Protein AF-A0AA40VF02-F1 (afdb_monomer)

Foldseek 3Di:
DVVLVVCLVVVHAAEDPPCVVCVCCVVPVVHHYPPPD

Radius of gyration: 8.61 Å; Cα contacts (8 Å, |Δi|>4): 33; chains: 1; bounding box: 18×20×17 Å

Secondary structure (DSSP, 8-state):
-HHHHHHHHTT--B--S-HHHHHHHHHHH---BTT--

InterPro domains:
  IPR029060 PIN-like domain superfamily [SSF88723] (1-25)

Structure (mmCIF, N/CA/C/O backbone):
data_AF-A0AA40VF02-F1
#
_entry.id   AF-A0AA40VF02-F1
#
loop_
_atom_si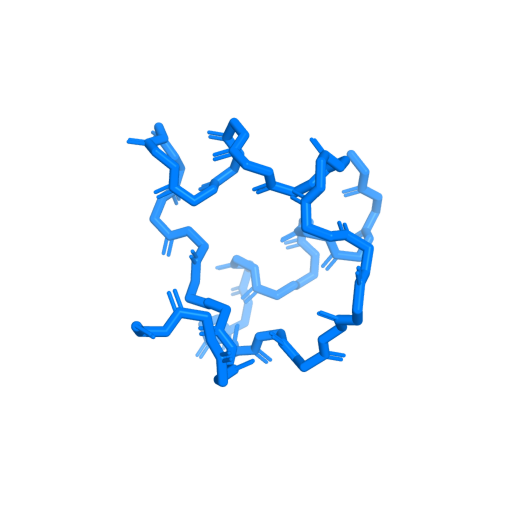te.group_PDB
_atom_site.id
_atom_site.type_symbol
_atom_site.label_atom_id
_atom_site.label_alt_id
_atom_site.label_comp_id
_atom_site.label_asym_id
_atom_site.label_entity_id
_atom_site.label_seq_id
_atom_site.pdbx_PDB_ins_code
_atom_site.Cartn_x
_atom_site.Cartn_y
_atom_site.Cartn_z
_atom_site.occupancy
_atom_site.B_iso_or_equiv
_atom_site.auth_seq_id
_atom_site.auth_comp_id
_atom_site.auth_asym_id
_atom_site.auth_atom_id
_atom_site.pdbx_PDB_model_num
ATOM 1 N N . MET A 1 1 ? 8.958 -1.362 2.483 1.00 83.06 1 MET A N 1
ATOM 2 C CA . MET A 1 1 ? 8.658 -1.205 3.924 1.00 83.06 1 MET A CA 1
ATOM 3 C C . MET A 1 1 ? 7.979 -2.471 4.444 1.00 83.06 1 MET A C 1
ATOM 5 O O . MET A 1 1 ? 7.054 -2.934 3.790 1.00 83.06 1 MET A O 1
ATOM 9 N N . TRP A 1 2 ? 8.409 -3.048 5.574 1.00 96.56 2 TRP A N 1
ATOM 10 C CA . TRP A 1 2 ? 7.898 -4.355 6.037 1.00 96.56 2 TRP A CA 1
ATOM 11 C C . TRP A 1 2 ? 6.413 -4.311 6.430 1.00 96.56 2 TRP A C 1
ATOM 13 O O . TRP A 1 2 ? 5.674 -5.240 6.131 1.00 96.56 2 TRP A O 1
ATOM 23 N N . ILE A 1 3 ? 5.949 -3.195 6.999 1.00 97.44 3 ILE A N 1
ATOM 24 C CA . ILE A 1 3 ? 4.532 -3.009 7.350 1.00 97.44 3 ILE A CA 1
ATOM 25 C C . ILE A 1 3 ? 3.632 -3.028 6.103 1.00 97.44 3 ILE A C 1
ATOM 27 O O . ILE A 1 3 ? 2.608 -3.703 6.112 1.00 97.44 3 ILE A O 1
ATOM 31 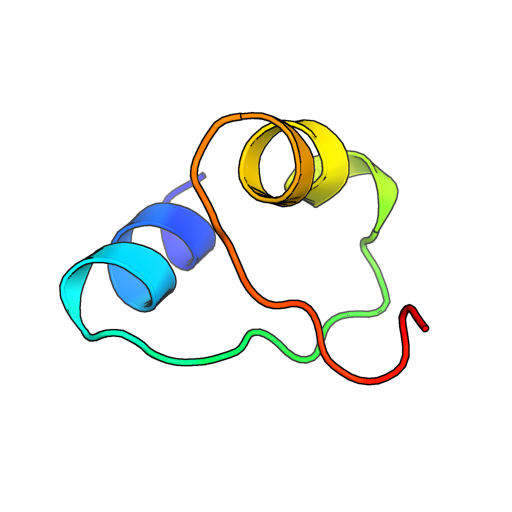N N . ALA A 1 4 ? 4.036 -2.358 5.013 1.00 97.44 4 ALA A N 1
ATOM 32 C CA . ALA A 1 4 ? 3.292 -2.387 3.749 1.00 97.44 4 ALA A CA 1
ATOM 33 C C . ALA A 1 4 ? 3.225 -3.807 3.173 1.00 97.44 4 ALA A C 1
ATOM 35 O O . ALA A 1 4 ? 2.165 -4.234 2.733 1.00 97.44 4 ALA A O 1
ATOM 36 N N . ALA A 1 5 ? 4.332 -4.556 3.226 1.00 98.00 5 ALA A N 1
ATOM 37 C CA . ALA A 1 5 ? 4.365 -5.942 2.766 1.00 98.00 5 ALA A CA 1
ATOM 38 C C . ALA A 1 5 ? 3.383 -6.826 3.549 1.00 98.00 5 ALA A C 1
ATOM 40 O O . ALA A 1 5 ? 2.628 -7.577 2.936 1.00 98.00 5 ALA A O 1
ATOM 41 N N . CYS A 1 6 ? 3.333 -6.698 4.879 1.00 98.38 6 CYS A N 1
ATOM 42 C CA . CYS A 1 6 ? 2.356 -7.413 5.697 1.00 98.38 6 CYS A CA 1
ATOM 43 C C . CYS A 1 6 ? 0.918 -7.023 5.324 1.00 98.38 6 CYS A C 1
ATOM 45 O O . CYS A 1 6 ? 0.104 -7.899 5.052 1.00 98.38 6 CYS A O 1
ATOM 47 N N . ALA A 1 7 ? 0.610 -5.725 5.258 1.00 98.00 7 ALA A N 1
ATOM 48 C CA . ALA A 1 7 ? -0.731 -5.242 4.926 1.00 98.00 7 ALA A CA 1
ATOM 49 C C . ALA A 1 7 ? -1.207 -5.743 3.550 1.00 98.00 7 ALA A C 1
ATOM 51 O O . ALA A 1 7 ? -2.314 -6.259 3.433 1.00 98.00 7 ALA A O 1
ATOM 52 N N . LEU A 1 8 ? -0.338 -5.682 2.538 1.00 98.00 8 LEU A N 1
ATOM 53 C CA . LEU A 1 8 ? -0.615 -6.183 1.189 1.00 98.00 8 LEU A CA 1
ATOM 54 C C . LEU A 1 8 ? -0.789 -7.707 1.148 1.00 98.00 8 LEU A C 1
ATOM 56 O O . LEU A 1 8 ? -1.671 -8.203 0.459 1.00 98.00 8 LEU A O 1
ATOM 60 N N . THR A 1 9 ? 0.028 -8.456 1.895 1.00 98.44 9 THR A N 1
ATOM 61 C CA . THR A 1 9 ? -0.020 -9.931 1.910 1.00 98.44 9 THR A CA 1
ATOM 62 C C . THR A 1 9 ? -1.323 -10.455 2.508 1.00 98.44 9 THR A C 1
ATOM 64 O O . THR A 1 9 ? -1.850 -11.464 2.048 1.00 98.44 9 THR A O 1
ATOM 67 N N . TYR A 1 10 ? -1.842 -9.776 3.532 1.00 98.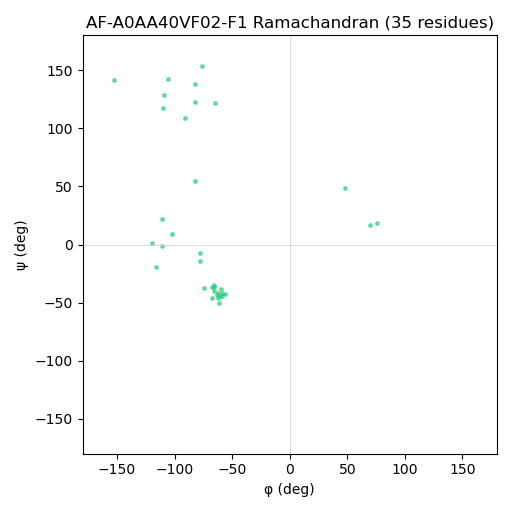19 10 TYR A N 1
ATOM 68 C CA . TYR A 1 10 ? -3.040 -10.199 4.259 1.00 98.19 10 TYR A CA 1
ATOM 69 C C . TYR A 1 10 ? -4.304 -9.424 3.863 1.00 98.19 10 TYR A C 1
ATOM 71 O O . TYR A 1 10 ? -5.323 -9.568 4.532 1.00 98.19 10 TYR A O 1
ATOM 79 N N . ASP A 1 11 ? -4.241 -8.602 2.810 1.00 97.38 11 ASP A N 1
ATOM 80 C CA . ASP A 1 11 ? -5.323 -7.707 2.373 1.00 97.38 11 ASP A CA 1
ATOM 81 C C . ASP A 1 11 ? -5.936 -6.885 3.528 1.00 97.38 11 ASP A C 1
ATOM 83 O O . ASP A 1 11 ? -7.151 -6.806 3.731 1.00 97.38 11 ASP A O 1
ATOM 87 N N . LEU A 1 12 ? -5.062 -6.266 4.324 1.00 97.75 12 LEU A N 1
ATOM 88 C CA . LEU A 1 12 ? -5.434 -5.403 5.440 1.00 97.75 12 LEU A CA 1
ATOM 89 C C . LEU A 1 12 ? -5.212 -3.925 5.093 1.00 97.75 12 LEU A C 1
ATOM 91 O O . LEU A 1 12 ? -4.212 -3.580 4.458 1.00 97.75 12 LEU A O 1
ATOM 95 N N . PRO A 1 13 ? -6.096 -3.019 5.545 1.00 97.44 13 PRO A N 1
ATOM 96 C CA . PRO A 1 13 ? -5.855 -1.590 5.434 1.00 97.44 13 PRO A CA 1
ATOM 97 C C . PRO A 1 13 ? -4.841 -1.109 6.487 1.00 97.44 13 PRO A C 1
ATOM 99 O O . PRO A 1 13 ? -4.722 -1.683 7.571 1.00 97.44 13 PRO A O 1
ATOM 102 N N . LEU A 1 14 ? -4.134 -0.018 6.189 1.00 96.94 14 LEU A N 1
ATOM 103 C CA . LEU A 1 14 ? -3.142 0.595 7.070 1.00 96.94 14 LEU A CA 1
ATOM 104 C C . LEU A 1 14 ? -3.640 1.944 7.606 1.00 96.94 14 LEU A C 1
ATOM 106 O O . LEU A 1 14 ? -3.833 2.890 6.848 1.00 96.94 14 LEU A O 1
ATOM 110 N N . ALA A 1 15 ? -3.799 2.062 8.924 1.00 97.00 15 ALA A N 1
ATOM 111 C CA . ALA A 1 15 ? -4.018 3.347 9.589 1.00 97.00 15 ALA A CA 1
ATOM 112 C C . ALA A 1 15 ? -2.671 3.942 10.009 1.00 97.00 15 ALA A C 1
ATOM 114 O O . ALA A 1 15 ? -2.017 3.432 10.920 1.00 97.00 15 ALA A O 1
ATOM 115 N N . THR A 1 16 ? -2.235 5.009 9.345 1.00 94.00 16 THR A N 1
ATOM 116 C CA . THR A 1 16 ? -0.979 5.681 9.689 1.00 94.00 16 THR A CA 1
ATOM 117 C C . THR A 1 16 ? -1.008 7.158 9.298 1.00 94.00 16 THR A C 1
ATOM 119 O O . THR A 1 16 ? -1.507 7.481 8.223 1.00 94.00 16 THR A O 1
ATOM 122 N N . PRO A 1 17 ? -0.439 8.065 10.117 1.00 94.19 17 PRO A N 1
ATOM 123 C CA . PRO A 1 17 ? -0.215 9.451 9.713 1.00 94.19 17 PRO A CA 1
ATOM 124 C C . PRO A 1 17 ? 1.017 9.608 8.804 1.00 94.19 17 PRO A C 1
ATOM 126 O O . PRO A 1 17 ? 1.264 10.694 8.285 1.00 94.19 17 PRO A O 1
ATOM 129 N N . ASN A 1 18 ? 1.814 8.550 8.608 1.00 94.50 18 ASN A N 1
ATOM 130 C CA . ASN A 1 18 ? 3.041 8.596 7.817 1.00 94.50 18 ASN A CA 1
ATOM 131 C C . ASN A 1 18 ? 2.768 8.469 6.306 1.00 94.50 18 ASN A C 1
ATOM 133 O O . ASN A 1 18 ? 3.284 7.575 5.647 1.00 94.50 18 ASN A O 1
ATOM 137 N N . LEU A 1 19 ? 1.914 9.331 5.751 1.00 94.25 19 LEU A N 1
ATOM 138 C CA . LEU A 1 19 ? 1.403 9.172 4.384 1.00 94.25 19 LEU A CA 1
ATOM 139 C C . LEU A 1 19 ? 2.514 9.150 3.329 1.00 94.25 19 LEU A C 1
ATOM 141 O O . LEU A 1 19 ? 2.492 8.305 2.438 1.00 94.25 19 LEU A O 1
ATOM 145 N N . LYS A 1 20 ? 3.510 10.030 3.475 1.00 94.75 20 LYS A N 1
ATOM 146 C CA . LYS A 1 20 ? 4.613 10.184 2.520 1.00 94.75 20 LYS A CA 1
ATOM 147 C C . LYS A 1 20 ? 5.363 8.874 2.275 1.00 94.75 20 LYS A C 1
ATOM 149 O O . LYS A 1 20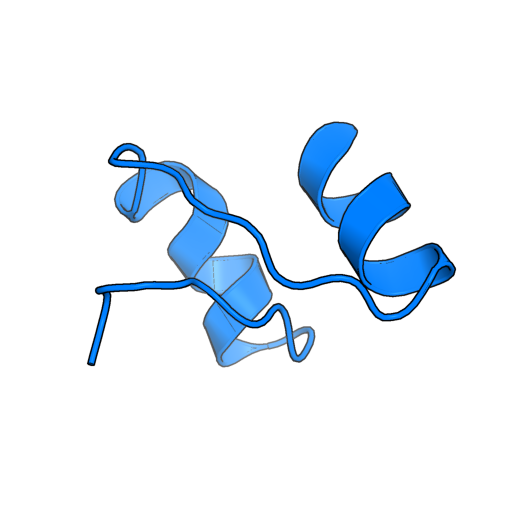 ? 5.665 8.547 1.135 1.00 94.75 20 LYS A O 1
ATOM 154 N N . ASP A 1 21 ? 5.626 8.106 3.327 1.00 96.00 21 ASP A N 1
ATOM 155 C CA . ASP A 1 21 ? 6.403 6.874 3.192 1.00 96.00 21 ASP A CA 1
ATOM 156 C C . ASP A 1 21 ? 5.587 5.704 2.612 1.00 96.00 21 ASP A C 1
ATOM 158 O O . ASP A 1 21 ? 6.158 4.684 2.216 1.00 96.00 21 ASP A O 1
ATOM 162 N N . TYR A 1 22 ? 4.254 5.826 2.583 1.00 96.50 22 TYR A N 1
ATOM 163 C CA . TYR A 1 22 ? 3.344 4.795 2.081 1.00 96.50 22 TYR A CA 1
ATOM 164 C C . TYR A 1 22 ? 2.638 5.173 0.769 1.00 96.50 22 TYR A C 1
ATOM 166 O O . TYR A 1 22 ? 1.897 4.354 0.222 1.00 96.50 22 TYR A O 1
ATOM 174 N N . GLU A 1 23 ? 2.884 6.370 0.236 1.00 95.38 23 GLU A N 1
ATOM 175 C CA . GLU A 1 23 ? 2.210 6.894 -0.954 1.00 95.38 23 GLU A CA 1
ATOM 176 C C . GLU A 1 23 ? 2.471 6.040 -2.201 1.00 95.38 23 GLU A C 1
ATOM 178 O O . GLU A 1 23 ? 1.515 5.638 -2.865 1.00 95.38 23 GLU A O 1
ATOM 183 N N . ASP A 1 24 ? 3.721 5.648 -2.456 1.00 96.62 24 ASP A N 1
ATOM 184 C CA . ASP A 1 24 ? 4.063 4.771 -3.586 1.00 96.62 24 ASP A CA 1
ATOM 185 C C . ASP A 1 24 ? 3.337 3.418 -3.501 1.00 96.62 24 ASP A C 1
ATOM 187 O O . ASP A 1 24 ? 2.849 2.888 -4.501 1.00 96.62 24 ASP A O 1
ATOM 191 N N . PHE A 1 25 ? 3.197 2.864 -2.291 1.00 97.12 25 PHE A N 1
ATOM 192 C CA . PHE A 1 25 ? 2.466 1.613 -2.071 1.00 97.12 25 PHE A CA 1
ATOM 193 C C . PHE A 1 25 ? 0.967 1.773 -2.328 1.00 97.12 25 PHE A C 1
ATOM 195 O O . PHE A 1 25 ? 0.336 0.863 -2.871 1.00 97.12 25 PHE A O 1
ATOM 202 N N . ARG A 1 26 ? 0.395 2.928 -1.983 1.00 95.50 26 ARG A N 1
ATOM 203 C CA . ARG A 1 26 ? -1.002 3.251 -2.285 1.00 95.50 26 ARG A CA 1
ATOM 204 C C . ARG A 1 26 ? -1.226 3.406 -3.791 1.00 95.50 26 ARG A C 1
ATOM 206 O O . ARG A 1 26 ? -2.176 2.836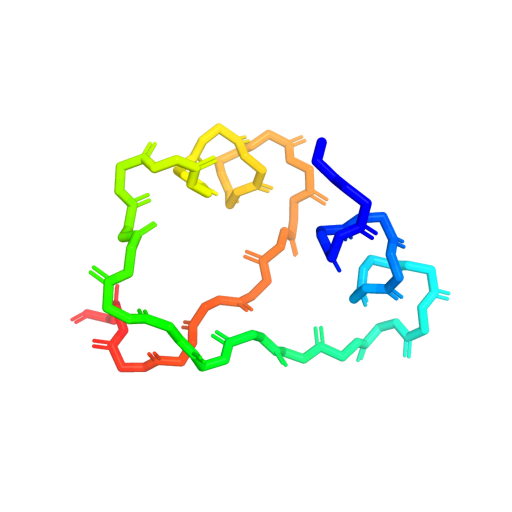 -4.317 1.00 95.50 26 ARG A O 1
ATOM 213 N N . LEU A 1 27 ? -0.348 4.137 -4.479 1.00 96.06 27 LEU A N 1
ATOM 214 C CA . LEU A 1 27 ? -0.493 4.477 -5.899 1.00 96.06 27 LEU A CA 1
ATOM 215 C C . LEU A 1 27 ? -0.211 3.301 -6.841 1.00 96.06 27 LEU A C 1
ATOM 217 O O . LEU A 1 27 ? -0.888 3.160 -7.858 1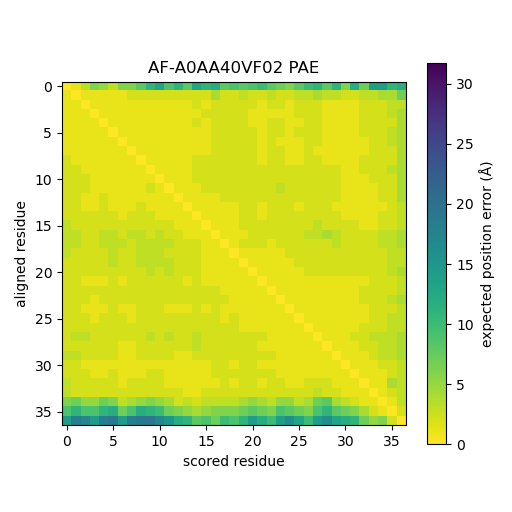.00 96.06 27 LEU A O 1
ATOM 221 N N . HIS A 1 28 ? 0.773 2.461 -6.516 1.00 96.94 28 HIS A N 1
ATOM 222 C CA . HIS A 1 28 ? 1.281 1.448 -7.448 1.00 96.94 28 HIS A CA 1
ATOM 223 C C . HIS A 1 28 ? 1.052 0.007 -6.996 1.00 96.94 28 HIS A C 1
ATOM 225 O O . HIS A 1 28 ? 1.100 -0.904 -7.821 1.00 96.94 28 HIS A O 1
ATOM 231 N N . HIS A 1 29 ? 0.799 -0.215 -5.705 1.00 96.75 29 HIS A N 1
ATOM 232 C CA . HIS A 1 29 ? 0.722 -1.559 -5.131 1.00 96.75 29 HIS A CA 1
ATOM 233 C C . HIS A 1 29 ? -0.637 -1.883 -4.499 1.00 96.75 29 HIS A C 1
ATOM 235 O O . HIS A 1 29 ? -0.818 -2.988 -4.000 1.00 96.75 29 HIS A O 1
ATOM 241 N N . GLY A 1 30 ? -1.602 -0.956 -4.542 1.00 95.94 30 GLY A N 1
ATOM 242 C CA . GLY A 1 30 ? -2.959 -1.183 -4.039 1.00 95.94 30 GLY A CA 1
ATOM 243 C C . GLY A 1 30 ? -3.082 -1.156 -2.513 1.00 95.94 30 GLY A C 1
ATOM 244 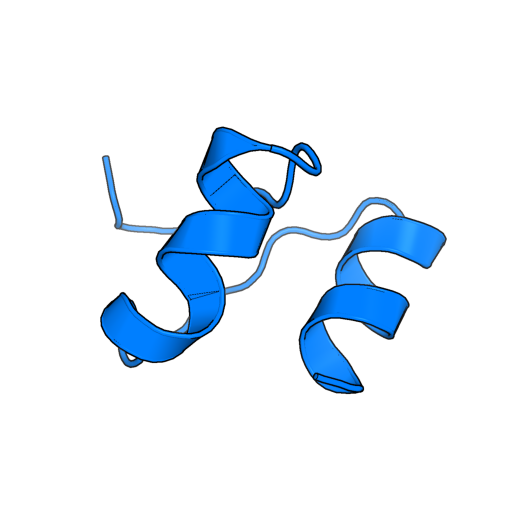O O . GLY A 1 30 ? -4.069 -1.652 -1.971 1.00 95.9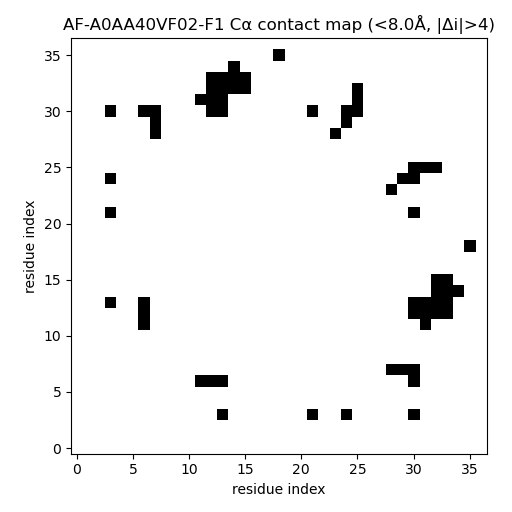4 30 GLY A O 1
ATOM 245 N N . LEU A 1 31 ? -2.105 -0.585 -1.798 1.00 97.12 31 LEU A N 1
ATOM 246 C CA . LEU A 1 31 ? -2.186 -0.445 -0.345 1.00 97.12 31 LEU A CA 1
ATOM 247 C C . LEU A 1 31 ? -3.331 0.506 0.034 1.00 97.12 31 LEU A C 1
ATOM 249 O O . LEU A 1 31 ? -3.324 1.678 -0.337 1.00 97.12 31 LEU A O 1
ATOM 253 N N . ARG A 1 32 ? -4.291 0.023 0.826 1.00 97.12 32 ARG A N 1
ATOM 254 C CA . ARG A 1 32 ? -5.386 0.844 1.361 1.00 97.12 32 ARG A CA 1
ATOM 255 C C . ARG A 1 32 ? -4.916 1.590 2.608 1.00 97.12 32 ARG A C 1
ATOM 257 O O . ARG A 1 32 ? -4.4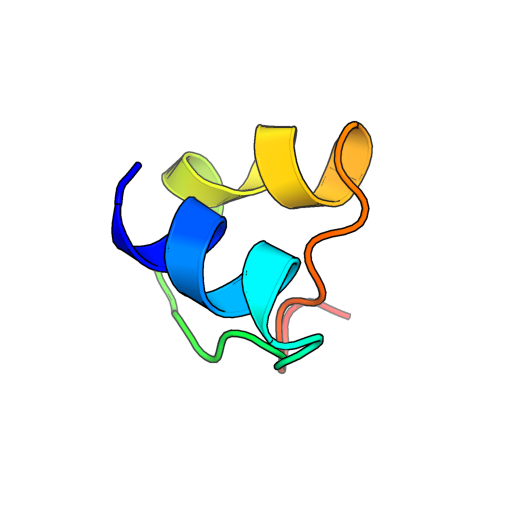97 0.948 3.568 1.00 97.12 32 ARG A O 1
ATOM 264 N N . ILE A 1 33 ? -5.009 2.920 2.613 1.00 96.62 33 ILE A N 1
ATOM 265 C CA . ILE A 1 33 ? -4.683 3.755 3.779 1.00 96.62 33 ILE A CA 1
ATOM 266 C C . ILE A 1 33 ? -5.974 4.339 4.352 1.00 96.62 33 ILE A C 1
ATOM 268 O O . ILE A 1 33 ? -6.767 4.918 3.617 1.00 96.62 33 ILE A O 1
ATOM 272 N N . LEU A 1 34 ? -6.192 4.178 5.657 1.00 95.56 34 LEU A N 1
ATOM 273 C CA . LEU A 1 34 ? -7.385 4.694 6.335 1.00 95.56 34 LEU A CA 1
ATOM 274 C C . LEU A 1 34 ? -7.231 6.175 6.679 1.00 95.56 34 LEU A C 1
ATOM 276 O O . LEU A 1 34 ? -6.184 6.585 7.176 1.00 95.56 34 LEU A O 1
ATOM 280 N N . GLY A 1 35 ? -8.300 6.951 6.474 1.00 87.38 35 GLY A N 1
ATOM 281 C CA . GLY A 1 35 ? -8.324 8.384 6.791 1.00 87.38 35 GLY A CA 1
ATOM 282 C C . GLY A 1 35 ? -7.452 9.240 5.869 1.00 87.38 35 GLY A C 1
ATOM 283 O O . GLY A 1 35 ? -7.131 10.369 6.225 1.00 87.38 35 GLY A O 1
ATOM 284 N N . ALA A 1 36 ? -7.055 8.690 4.719 1.00 79.12 36 ALA A N 1
ATOM 285 C CA . ALA A 1 36 ? -6.314 9.374 3.661 1.00 79.12 36 ALA A CA 1
ATOM 286 C C . ALA A 1 36 ? -7.173 9.584 2.395 1.00 79.12 36 ALA A C 1
ATOM 288 O O . ALA A 1 36 ? -6.616 9.711 1.302 1.00 79.12 36 ALA A O 1
ATOM 289 N N . ASP A 1 37 ? -8.502 9.564 2.562 1.00 61.22 37 ASP A N 1
ATOM 290 C CA . ASP A 1 37 ? -9.484 9.978 1.551 1.00 61.22 37 ASP A CA 1
ATOM 291 C C . ASP A 1 37 ? -9.500 11.507 1.385 1.00 61.22 37 ASP A C 1
ATOM 293 O O . ASP A 1 37 ? -9.342 12.218 2.408 1.00 61.22 37 ASP A O 1
#

Sequence (37 aa):
MWIAACALTYDLPLATPNLKDYEDFRLHHGLRILGAD

Nearest PDB structures (foldseek):
  1o4w-assembly1_A-2  TM=8.007E-01  e=4.984E+00  Archaeoglobus fulgidus

Organism: NCBI:txid67282

Solvent-accessible surface area (backbone atoms only — not comparable to full-atom values): 2400 Å² total; per-residue (Å²): 110,72,67,58,52,52,28,61,75,69,75,42,73,43,79,61,92,63,51,80,85,44,43,67,41,36,77,76,68,71,43,46,59,52,93,71,124

pLDDT: mean 94.56, std 6.82, range [61.22, 98.44]

Mean predicted aligned error: 2.33 Å